Protein AF-A0A0L8FK65-F1 (afdb_monomer)

pLDDT: mean 88.85, std 8.09, range [63.03, 97.56]

Sequence (109 aa):
MCSVFLQIGQGGNQIGQSFFDAVGINAESNKCSCIYQHHDQKLRSINVDSEWKTVTALKKNQLIRANNIIHGLCGRGNNWAMGYYGLNDPQEKDILQKTLQSVRKESER

InterPro domains:
  IPR003008 Tubulin/FtsZ, GTPase domain [PF00091] (4-103)
  IPR036525 Tubulin/FtsZ, GTPase domain superfamily [G3DSA:3.40.50.1440] (3-109)
  IPR036525 Tubulin/FtsZ, GTPase domain superfamily [SSF52490] (4-108)

Secondary structure (DSSP, 8-state):
----EEEEHHHHHHHHHHHHHHTT--TT-----TTTB-TTS-B-EEEEESSHHHHHHHTT-TTS-GGGEEE-SS--TT-HHHHHH--S-TTTTHHHHHHHHHHHHHH--

Nearest PDB structures (foldseek):
  7kzo-assembly1_B3  TM=7.821E-01  e=9.853E-06  Chlamydomonas reinhardtii
  6gwc-assembly1_B  TM=7.672E-01  e=8.633E-06  Ovis aries
  8owx-assembly1_A  TM=3.630E-01  e=5.004E-01  Homo sapiens
  7f1e-assembly1_A  TM=3.592E-01  e=8.490E-01  Homo sapiens
  6aax-assembly1_A  TM=4.269E-01  e=8.026E+00  Homo sapiens

Mean predicted aligned error: 4.49 Å

Organism: Octopus bimaculoides (NCBI:txid37653)

Structure (mmCIF, N/CA/C/O backbone):
data_AF-A0A0L8FK65-F1
#
_entry.id   AF-A0A0L8FK65-F1
#
loop_
_atom_site.group_PDB
_atom_site.id
_atom_site.type_symbol
_atom_site.label_atom_id
_atom_site.label_alt_id
_atom_site.label_comp_id
_atom_site.label_asym_id
_atom_site.label_entity_id
_atom_site.label_seq_id
_atom_site.pdbx_PDB_ins_code
_atom_site.Cartn_x
_atom_site.Cartn_y
_atom_site.Cartn_z
_atom_site.occupancy
_atom_site.B_iso_or_equiv
_atom_site.auth_seq_id
_atom_site.auth_comp_id
_atom_site.auth_asym_id
_atom_site.auth_atom_id
_atom_site.pdbx_PDB_model_num
ATOM 1 N N . MET A 1 1 ? -18.521 -9.722 9.356 1.00 72.81 1 MET A N 1
ATOM 2 C CA . MET A 1 1 ? -17.816 -9.740 8.057 1.00 72.81 1 MET A CA 1
ATOM 3 C C . MET A 1 1 ? -16.874 -8.548 8.045 1.00 72.81 1 MET A C 1
ATOM 5 O O . MET A 1 1 ? -17.319 -7.470 8.415 1.00 72.81 1 MET A O 1
ATOM 9 N N . CYS A 1 2 ? -15.600 -8.748 7.718 1.00 85.31 2 CYS A N 1
ATOM 10 C CA . CYS A 1 2 ? -14.618 -7.669 7.592 1.00 85.31 2 CYS A CA 1
ATOM 11 C C . CYS A 1 2 ? -14.020 -7.681 6.180 1.00 85.31 2 CYS A C 1
ATOM 13 O O . CYS A 1 2 ? -14.099 -8.700 5.488 1.00 85.31 2 CYS A O 1
ATOM 15 N N . SER A 1 3 ? -13.455 -6.557 5.747 1.00 91.88 3 SER A N 1
ATOM 16 C CA . SER A 1 3 ? -12.818 -6.431 4.436 1.00 91.88 3 SER A CA 1
ATOM 17 C C . SER A 1 3 ? -11.406 -5.876 4.592 1.00 91.88 3 SER A C 1
ATOM 19 O O . SER A 1 3 ? -11.170 -4.966 5.385 1.00 91.88 3 SER A O 1
ATOM 21 N N . VAL A 1 4 ? -10.463 -6.440 3.836 1.00 95.12 4 VAL A N 1
ATOM 22 C CA . VAL A 1 4 ? -9.075 -5.968 3.768 1.00 95.12 4 VAL A CA 1
ATOM 23 C C . VAL A 1 4 ? -8.917 -5.119 2.511 1.00 95.12 4 VAL A C 1
ATOM 25 O O . VAL A 1 4 ? -9.213 -5.575 1.408 1.00 95.12 4 VAL A O 1
ATOM 28 N N . PHE A 1 5 ? -8.453 -3.884 2.676 1.00 95.88 5 PHE A N 1
ATOM 29 C CA . PHE A 1 5 ? -8.271 -2.919 1.597 1.00 95.88 5 PHE A CA 1
ATOM 30 C C . PHE 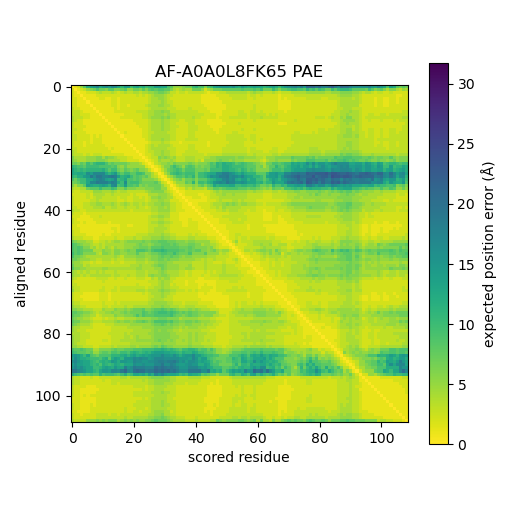A 1 5 ? -6.813 -2.919 1.152 1.00 95.88 5 PHE A C 1
ATOM 32 O O . PHE A 1 5 ? -5.923 -2.604 1.938 1.00 95.88 5 PHE A O 1
ATOM 39 N N . LEU A 1 6 ? -6.564 -3.255 -0.112 1.00 97.44 6 LEU A N 1
ATOM 40 C CA . LEU A 1 6 ? -5.238 -3.188 -0.720 1.00 97.44 6 LEU A CA 1
ATOM 41 C C . LEU A 1 6 ? -5.176 -1.990 -1.671 1.00 97.44 6 LEU A C 1
ATOM 43 O O . LEU A 1 6 ? -5.846 -1.974 -2.699 1.00 97.44 6 LEU A O 1
ATOM 47 N N . GLN A 1 7 ? -4.363 -0.999 -1.319 1.00 97.12 7 GLN A N 1
ATOM 48 C CA . GLN A 1 7 ? -4.146 0.224 -2.086 1.00 97.12 7 GLN A CA 1
ATOM 49 C C . GLN A 1 7 ? -2.775 0.161 -2.760 1.00 97.12 7 GLN A C 1
ATOM 51 O O . GLN A 1 7 ? -1.757 0.003 -2.084 1.00 97.12 7 GLN A O 1
ATOM 56 N N . ILE A 1 8 ? -2.746 0.276 -4.090 1.00 95.69 8 ILE A N 1
ATOM 57 C CA . ILE A 1 8 ? -1.527 0.104 -4.890 1.00 95.69 8 ILE A CA 1
ATOM 58 C C . ILE A 1 8 ? -1.224 1.377 -5.682 1.00 95.69 8 ILE A C 1
ATOM 60 O O . ILE A 1 8 ? -2.071 1.894 -6.412 1.00 95.69 8 ILE A O 1
ATOM 64 N N . GLY A 1 9 ? 0.018 1.842 -5.561 1.00 94.94 9 GLY A N 1
ATOM 65 C CA . GLY A 1 9 ? 0.555 2.999 -6.267 1.00 94.94 9 GLY A CA 1
ATOM 66 C C . GLY A 1 9 ? -0.017 4.330 -5.786 1.00 94.94 9 GLY A C 1
ATOM 67 O O . GLY A 1 9 ? -0.862 4.399 -4.888 1.00 94.94 9 GLY A O 1
ATOM 68 N N . GLN A 1 10 ? 0.445 5.411 -6.410 1.00 93.69 10 GLN A N 1
ATOM 69 C CA . GLN A 1 10 ? 0.078 6.769 -6.021 1.00 93.69 10 GLN A CA 1
ATOM 70 C C . GLN A 1 10 ? -1.436 7.003 -6.068 1.00 93.69 10 GLN A C 1
ATOM 72 O O . GLN A 1 10 ? -2.017 7.459 -5.084 1.00 93.69 10 GLN A O 1
ATOM 77 N N . GLY A 1 11 ? -2.077 6.641 -7.183 1.00 94.12 11 GLY A N 1
ATOM 78 C CA . GLY A 1 11 ? -3.518 6.821 -7.367 1.00 94.12 11 GLY A CA 1
ATOM 79 C C . GLY A 1 11 ? -4.347 6.038 -6.348 1.00 94.12 11 GLY A C 1
ATOM 80 O O . GLY A 1 11 ? -5.226 6.612 -5.710 1.00 94.12 11 GLY A O 1
ATOM 81 N N . GLY A 1 12 ? -4.027 4.757 -6.129 1.00 95.94 12 GLY A N 1
ATOM 82 C CA . GLY A 1 12 ? -4.733 3.928 -5.150 1.00 95.94 12 GLY A CA 1
ATOM 83 C C . GLY A 1 12 ? -4.614 4.484 -3.732 1.00 95.94 12 GLY A C 1
ATOM 84 O O . GLY A 1 12 ? -5.610 4.640 -3.033 1.00 95.94 12 GLY A O 1
ATOM 85 N N . ASN A 1 13 ? -3.408 4.879 -3.318 1.00 95.38 13 ASN A N 1
ATOM 86 C CA . ASN A 1 13 ? -3.195 5.433 -1.981 1.00 95.38 13 ASN A CA 1
ATOM 87 C C . ASN A 1 13 ? -3.940 6.758 -1.750 1.00 95.38 13 ASN A C 1
ATOM 89 O O . ASN A 1 13 ? -4.485 6.956 -0.666 1.00 95.38 13 ASN A O 1
ATOM 93 N N . GLN A 1 14 ? -3.996 7.642 -2.750 1.00 93.88 14 GLN A N 1
ATOM 94 C CA . GLN A 1 14 ? -4.735 8.906 -2.649 1.00 93.88 14 GLN A CA 1
ATOM 95 C C . GLN A 1 14 ? -6.247 8.676 -2.565 1.00 93.88 14 GLN A C 1
ATOM 97 O O . GLN A 1 14 ? -6.896 9.193 -1.658 1.00 93.88 14 GLN A O 1
ATOM 102 N N . ILE A 1 15 ? -6.795 7.839 -3.453 1.00 95.75 15 ILE A N 1
ATOM 103 C CA . ILE A 1 15 ? -8.222 7.487 -3.441 1.00 95.75 15 ILE A CA 1
ATOM 104 C C . ILE A 1 15 ? -8.592 6.804 -2.122 1.00 95.75 15 ILE A C 1
ATOM 106 O O . ILE A 1 15 ? -9.626 7.114 -1.539 1.00 95.75 15 ILE A O 1
ATOM 110 N N . GLY A 1 16 ? -7.737 5.910 -1.621 1.00 94.06 16 GLY A N 1
ATOM 111 C CA . GLY A 1 16 ? -7.944 5.224 -0.351 1.00 94.06 16 GLY A CA 1
ATOM 112 C C . GLY A 1 16 ? -8.054 6.176 0.839 1.00 94.06 16 GLY A C 1
ATOM 113 O O . GLY A 1 16 ? -8.931 5.986 1.677 1.00 94.06 16 GLY A O 1
ATOM 114 N N . GLN A 1 17 ? -7.214 7.215 0.904 1.00 91.06 17 GLN A N 1
ATOM 115 C CA . GLN A 1 17 ? -7.326 8.244 1.945 1.00 91.06 17 GLN A CA 1
ATOM 116 C C . GLN A 1 17 ? -8.669 8.973 1.855 1.00 91.06 17 GLN A C 1
ATOM 118 O O . GLN A 1 17 ? -9.430 8.964 2.819 1.00 91.06 17 GLN A O 1
ATOM 123 N N . SER A 1 18 ? -9.004 9.505 0.674 1.00 92.38 18 SER A N 1
ATOM 124 C CA . SER A 1 18 ? -10.273 10.210 0.464 1.00 92.38 18 SER A CA 1
ATOM 125 C C . SER A 1 18 ? -11.491 9.327 0.745 1.00 92.38 18 SER A C 1
ATOM 127 O O . SER A 1 18 ? -12.502 9.809 1.246 1.00 92.38 18 SER A O 1
ATOM 129 N N . PHE A 1 19 ? -11.400 8.027 0.457 1.00 93.31 19 PHE A N 1
ATOM 130 C CA . PHE A 1 19 ? -12.442 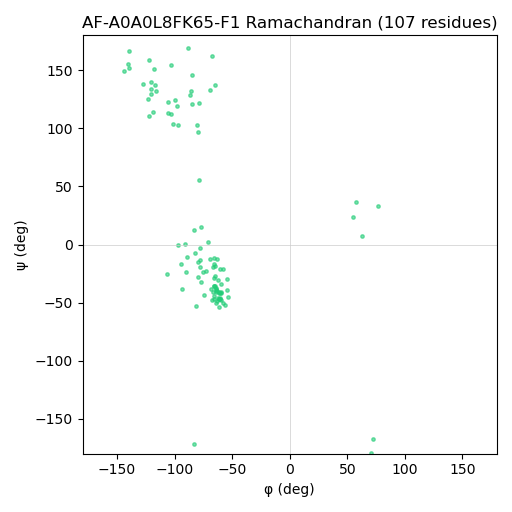7.061 0.780 1.00 93.31 19 PHE A CA 1
ATOM 131 C C . PHE A 1 19 ? -12.648 6.924 2.293 1.00 93.31 19 PHE A C 1
ATOM 133 O O . PHE A 1 19 ? -13.786 7.017 2.752 1.00 93.31 19 PHE A O 1
ATOM 140 N N . PHE A 1 20 ? -11.575 6.722 3.069 1.00 91.12 20 PHE A N 1
ATOM 141 C CA . PHE A 1 20 ? -11.681 6.580 4.526 1.00 91.12 20 PHE A CA 1
ATOM 142 C C . PHE A 1 20 ? -12.201 7.858 5.194 1.00 91.12 20 PHE A C 1
ATOM 144 O O . PHE A 1 20 ? -13.050 7.772 6.087 1.00 91.12 20 PHE A O 1
ATOM 151 N N . ASP A 1 21 ? -11.797 9.024 4.688 1.00 89.25 21 ASP A N 1
ATOM 152 C CA . ASP A 1 21 ? -12.342 10.313 5.115 1.00 89.25 21 ASP A CA 1
ATOM 153 C C . ASP A 1 21 ? -13.849 10.408 4.814 1.00 89.25 21 ASP A C 1
ATOM 155 O O . ASP A 1 21 ? -14.638 10.765 5.690 1.00 89.25 21 ASP A O 1
ATOM 159 N N . ALA A 1 22 ? -14.279 10.015 3.608 1.00 90.88 22 ALA A N 1
ATOM 160 C CA . ALA A 1 22 ? -15.679 10.079 3.184 1.00 90.88 22 ALA A CA 1
ATOM 161 C C . ALA A 1 22 ? -16.607 9.145 3.979 1.00 90.88 22 ALA A C 1
ATOM 163 O O . ALA A 1 22 ? -17.750 9.503 4.267 1.00 90.88 22 ALA A O 1
ATOM 164 N N . VAL A 1 23 ? -16.136 7.957 4.378 1.00 89.69 23 VAL A N 1
ATOM 165 C CA . VAL A 1 23 ? -16.915 7.061 5.257 1.00 89.69 23 VAL A CA 1
ATOM 166 C C . VAL A 1 23 ? -16.882 7.494 6.731 1.00 89.69 23 VAL A C 1
ATOM 168 O O . VAL A 1 23 ? -17.586 6.916 7.572 1.00 89.69 23 VAL A O 1
ATOM 171 N N . GLY A 1 24 ? -16.124 8.548 7.041 1.00 86.62 24 GLY A N 1
ATOM 172 C CA . GLY A 1 24 ? -16.021 9.157 8.361 1.00 86.62 24 GLY A CA 1
ATOM 173 C C . GLY A 1 24 ? -15.149 8.362 9.324 1.00 86.62 24 GLY A C 1
ATOM 1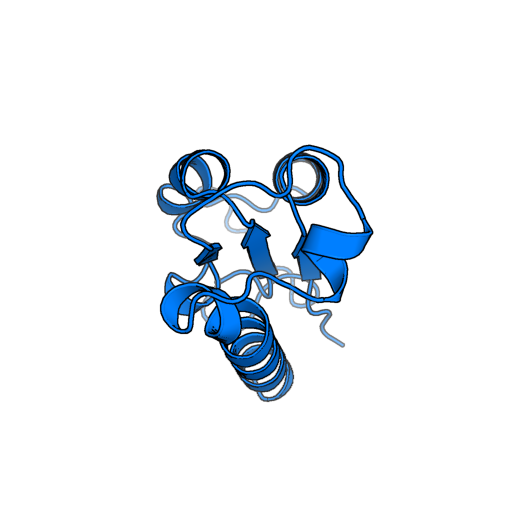74 O O . GLY A 1 24 ? -15.469 8.323 10.509 1.00 86.62 24 GLY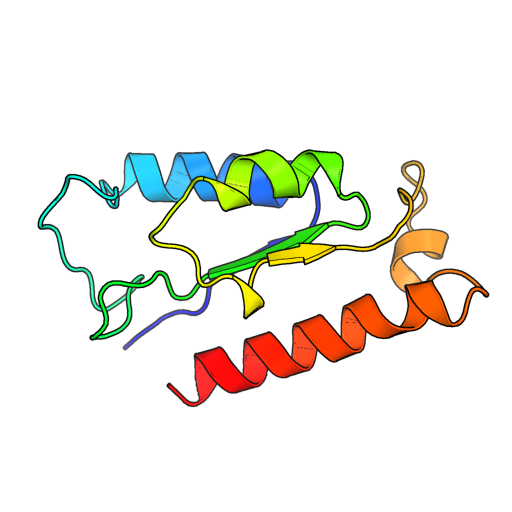 A O 1
ATOM 175 N N . ILE A 1 25 ? -14.108 7.688 8.823 1.00 86.38 25 ILE A N 1
ATOM 176 C CA . ILE A 1 25 ? -13.102 7.019 9.652 1.00 86.38 25 ILE A CA 1
ATOM 177 C C . ILE A 1 25 ? -11.865 7.902 9.701 1.00 86.38 25 ILE A C 1
ATOM 179 O O . ILE A 1 25 ? -11.074 7.949 8.763 1.00 86.38 25 ILE A O 1
ATOM 183 N N . ASN A 1 26 ? -11.683 8.576 10.828 1.00 79.75 26 ASN A N 1
ATOM 184 C CA . ASN A 1 26 ? -10.500 9.377 11.102 1.00 79.75 26 ASN A CA 1
ATOM 185 C C . ASN A 1 26 ? -10.060 9.197 12.563 1.00 79.75 26 ASN A C 1
ATOM 187 O O . ASN A 1 26 ? -10.783 8.620 13.377 1.00 79.75 26 ASN A O 1
ATOM 191 N N . ALA A 1 27 ? -8.846 9.651 12.882 1.00 71.81 27 ALA A N 1
ATOM 192 C CA . ALA A 1 27 ? -8.244 9.454 14.203 1.00 71.81 27 ALA A CA 1
ATOM 193 C C . ALA A 1 27 ? -8.992 10.177 15.339 1.00 71.81 27 ALA A C 1
ATOM 195 O O . ALA A 1 27 ? -8.817 9.825 16.501 1.00 71.81 27 ALA A O 1
ATOM 196 N N . GLU A 1 28 ? -9.817 11.167 15.005 1.00 72.00 28 GLU A N 1
ATOM 197 C CA . GLU A 1 28 ? -10.589 11.978 15.952 1.00 72.00 28 GLU A CA 1
ATOM 198 C C . GLU A 1 28 ? -12.009 11.422 16.162 1.00 72.00 28 GLU A C 1
ATOM 200 O O . GLU A 1 28 ? -12.686 11.752 17.134 1.00 72.00 28 GLU A O 1
ATOM 205 N N . SER A 1 29 ? -12.471 10.555 15.259 1.00 69.12 29 SER A N 1
ATOM 206 C CA . SER A 1 29 ? -13.802 9.966 15.291 1.00 69.12 29 SER A CA 1
ATOM 207 C C . SER A 1 29 ? -13.826 8.710 16.162 1.00 69.12 29 SER A C 1
ATOM 209 O O . SER A 1 29 ? -13.089 7.757 15.927 1.00 69.12 29 SER A O 1
ATOM 211 N N . ASN A 1 30 ? -14.773 8.639 17.100 1.00 63.03 30 ASN A N 1
ATOM 212 C CA . ASN A 1 30 ? -15.099 7.404 17.832 1.00 63.03 30 ASN A CA 1
ATOM 213 C C . ASN A 1 30 ? -15.937 6.415 16.994 1.00 63.03 30 ASN A C 1
ATOM 215 O O . ASN A 1 30 ? -16.563 5.496 17.529 1.00 63.03 30 ASN A O 1
ATOM 219 N N . LYS A 1 31 ? -16.006 6.612 15.672 1.00 69.25 31 LYS A N 1
ATOM 220 C CA . LYS A 1 31 ? -16.799 5.780 14.771 1.00 69.25 31 LYS A CA 1
ATOM 221 C C . LYS A 1 31 ? -16.026 4.496 14.478 1.00 69.25 31 LYS A C 1
ATOM 223 O O . LYS A 1 31 ? -15.181 4.459 13.595 1.00 69.25 31 LYS A O 1
ATOM 228 N N . CYS A 1 32 ? -16.343 3.441 15.221 1.00 68.31 32 CYS A N 1
ATOM 229 C CA . CYS A 1 32 ? -15.800 2.109 14.983 1.00 68.31 32 CYS A CA 1
ATOM 230 C C . CYS A 1 32 ? -16.639 1.390 13.918 1.00 68.31 32 CYS A C 1
ATOM 232 O O . CYS A 1 32 ? -17.842 1.193 14.102 1.00 68.31 32 CYS A O 1
ATOM 234 N N . SER A 1 33 ? -16.019 0.979 12.810 1.00 80.44 33 SER A N 1
ATOM 235 C CA . SER A 1 33 ? -16.669 0.123 11.812 1.00 80.44 33 SER A CA 1
ATOM 236 C C . SER A 1 33 ? -15.927 -1.196 11.663 1.00 80.44 33 SER A C 1
ATOM 238 O O . SER A 1 33 ? -14.822 -1.235 11.130 1.00 80.44 33 SER A O 1
ATOM 240 N N . CYS A 1 34 ? -16.570 -2.297 12.055 1.00 81.56 34 CYS A N 1
ATOM 241 C CA . CYS A 1 34 ? -16.009 -3.649 11.956 1.00 81.56 34 CYS A CA 1
ATOM 242 C C . CYS A 1 34 ? -15.730 -4.110 10.511 1.00 81.56 34 CYS A C 1
ATOM 244 O O . CYS A 1 34 ? -15.041 -5.110 10.306 1.00 81.56 34 CYS A O 1
ATOM 246 N N . ILE A 1 35 ? -16.249 -3.386 9.511 1.00 89.56 35 ILE A N 1
ATOM 247 C CA . ILE A 1 35 ? -15.970 -3.629 8.091 1.00 89.56 35 ILE A CA 1
ATOM 248 C C . ILE A 1 35 ? -14.556 -3.154 7.737 1.00 89.56 35 ILE A C 1
ATOM 250 O O . ILE A 1 35 ? -13.832 -3.860 7.037 1.00 89.56 35 ILE A O 1
ATOM 254 N N . TYR A 1 36 ? -14.171 -1.975 8.232 1.00 90.62 36 TYR A N 1
ATOM 255 C CA . TYR A 1 36 ? -12.961 -1.254 7.825 1.00 90.62 36 TYR A CA 1
ATOM 256 C C . TYR A 1 36 ? -11.845 -1.300 8.878 1.00 90.62 36 TYR A C 1
ATOM 258 O O . TYR A 1 36 ? -10.669 -1.157 8.546 1.00 90.62 36 TYR A O 1
ATOM 266 N N . GLN A 1 37 ? -12.204 -1.487 10.149 1.00 91.50 37 GLN A N 1
ATOM 267 C CA . GLN A 1 37 ? -11.296 -1.503 11.290 1.00 91.50 37 GLN A CA 1
ATOM 268 C C . GLN A 1 37 ? -11.316 -2.859 11.992 1.00 91.50 37 GLN A C 1
ATOM 270 O O . GLN A 1 37 ? -12.312 -3.586 12.007 1.00 91.50 37 GLN A O 1
ATOM 275 N N . HIS A 1 38 ? -10.184 -3.193 12.594 1.00 91.94 38 HIS A N 1
ATOM 276 C CA . HIS A 1 38 ? -10.061 -4.291 13.544 1.00 91.94 38 HIS A CA 1
ATOM 277 C C . HIS A 1 38 ? -10.370 -3.790 14.973 1.00 91.94 38 HIS A C 1
ATOM 279 O O . HIS A 1 38 ? -10.461 -2.587 15.216 1.00 91.94 38 HIS A O 1
ATOM 285 N N . HIS A 1 39 ? -10.523 -4.702 15.937 1.00 88.12 39 HIS A N 1
ATOM 286 C CA . HIS A 1 39 ? -10.863 -4.384 17.334 1.00 88.12 39 HIS A CA 1
ATOM 287 C C . HIS A 1 39 ? -9.872 -3.438 18.040 1.00 88.12 39 HIS A C 1
ATOM 289 O O . HIS A 1 39 ? -10.242 -2.761 18.993 1.00 88.12 39 HIS A O 1
ATOM 295 N N . ASP A 1 40 ? -8.637 -3.342 17.544 1.00 90.00 40 ASP A N 1
ATOM 296 C CA . ASP A 1 40 ? -7.590 -2.417 18.007 1.00 90.00 40 ASP A CA 1
ATOM 297 C C . ASP A 1 40 ? -7.711 -1.004 17.396 1.00 90.00 40 ASP A C 1
ATOM 299 O O . ASP A 1 40 ? -6.768 -0.216 17.477 1.00 90.00 40 ASP A O 1
ATOM 303 N N . GLN A 1 41 ? -8.844 -0.691 16.754 1.00 88.69 41 GLN A N 1
ATOM 304 C CA . GLN A 1 41 ? -9.150 0.579 16.077 1.00 88.69 41 GLN A CA 1
ATOM 305 C C . GLN A 1 41 ? -8.245 0.913 14.882 1.00 88.69 41 GLN A C 1
ATOM 307 O O . GLN A 1 41 ? -8.354 1.993 14.294 1.00 88.69 41 GLN A O 1
ATOM 312 N N . LYS A 1 42 ? -7.372 -0.011 14.467 1.00 92.69 42 LYS A N 1
ATOM 313 C CA . LYS A 1 42 ? -6.546 0.165 13.273 1.00 92.69 42 LYS A CA 1
ATOM 314 C C . LYS A 1 42 ? -7.309 -0.251 12.022 1.00 92.69 42 LYS A C 1
ATOM 316 O O . LYS A 1 42 ? -8.084 -1.211 12.031 1.00 92.69 42 LYS A O 1
ATOM 321 N N . LEU A 1 43 ? -7.039 0.453 10.928 1.00 93.69 43 LEU A N 1
ATOM 322 C CA . LEU A 1 43 ? -7.577 0.141 9.610 1.00 93.69 43 LEU A CA 1
ATOM 323 C C . LEU A 1 43 ? -7.045 -1.204 9.112 1.00 93.69 43 LEU A C 1
ATOM 325 O O . LEU A 1 43 ? -5.844 -1.478 9.171 1.00 93.69 43 LEU A O 1
ATOM 329 N N . ARG A 1 44 ? -7.933 -2.005 8.521 1.00 94.44 44 ARG A N 1
ATOM 330 C CA . ARG A 1 44 ? -7.591 -3.189 7.721 1.00 94.44 44 ARG A CA 1
ATOM 331 C C . ARG A 1 44 ? -7.156 -2.759 6.317 1.00 94.44 44 ARG A C 1
ATOM 333 O O . ARG A 1 44 ? -7.753 -3.151 5.320 1.00 94.44 44 ARG A O 1
ATOM 340 N N . SER A 1 45 ? -6.152 -1.887 6.249 1.00 95.62 45 SER A N 1
ATOM 341 C CA . SER A 1 45 ? -5.622 -1.310 5.009 1.00 95.62 45 SER A CA 1
ATOM 342 C C . SER A 1 45 ? -4.148 -1.653 4.845 1.00 95.62 45 SER A C 1
ATOM 344 O O . SER A 1 45 ? -3.388 -1.619 5.818 1.00 95.62 45 SER A O 1
ATOM 346 N N . ILE A 1 46 ? -3.763 -1.965 3.610 1.00 97.56 46 ILE A N 1
ATOM 347 C CA . ILE A 1 46 ? -2.394 -2.208 3.163 1.00 97.56 46 ILE A CA 1
ATOM 348 C C . ILE A 1 46 ? -2.110 -1.241 2.026 1.00 97.56 46 ILE A C 1
ATOM 350 O O . ILE A 1 46 ? -2.850 -1.181 1.047 1.00 97.56 46 ILE A O 1
ATOM 354 N N . ASN A 1 47 ? -1.045 -0.470 2.179 1.00 97.31 47 ASN A N 1
ATOM 355 C CA . ASN A 1 47 ? -0.725 0.669 1.342 1.00 97.31 47 ASN A CA 1
ATOM 356 C C . ASN A 1 47 ? 0.652 0.459 0.730 1.00 97.31 47 ASN A C 1
ATOM 358 O O . ASN A 1 47 ? 1.663 0.478 1.435 1.00 97.31 47 ASN A O 1
ATOM 362 N N . VAL A 1 48 ? 0.673 0.231 -0.579 1.00 95.94 48 VAL A N 1
ATOM 363 C CA . VAL A 1 48 ? 1.864 -0.186 -1.315 1.00 95.94 48 VAL A CA 1
ATOM 364 C C . VAL A 1 48 ? 2.187 0.842 -2.384 1.00 95.94 48 VAL A C 1
ATOM 366 O O . VAL A 1 48 ? 1.305 1.252 -3.137 1.00 95.94 48 VAL A O 1
ATOM 369 N N . ASP A 1 49 ? 3.448 1.241 -2.490 1.00 94.88 49 ASP A N 1
ATOM 370 C CA . ASP A 1 49 ? 3.944 2.029 -3.619 1.00 94.88 49 ASP A CA 1
ATOM 371 C C . ASP A 1 49 ? 5.377 1.613 -3.970 1.00 94.88 49 ASP A C 1
ATOM 373 O O . ASP A 1 49 ? 6.156 1.225 -3.113 1.00 94.88 49 ASP A O 1
ATOM 377 N N . SER A 1 50 ? 5.775 1.699 -5.229 1.00 92.56 50 SER A N 1
ATOM 378 C CA . SER A 1 50 ? 7.186 1.576 -5.595 1.00 92.56 50 SER A CA 1
ATOM 379 C C . SER A 1 50 ? 8.052 2.733 -5.068 1.00 92.56 50 SER A C 1
ATOM 381 O O . SER A 1 50 ? 9.261 2.573 -4.950 1.00 92.56 50 SER A O 1
ATOM 383 N N . GLU A 1 51 ? 7.454 3.877 -4.711 1.00 89.06 51 GLU A N 1
ATOM 384 C CA . GLU A 1 51 ? 8.164 5.077 -4.258 1.00 89.06 51 GLU A CA 1
ATOM 385 C C . GLU A 1 51 ? 7.832 5.477 -2.818 1.00 89.06 51 GLU A C 1
ATOM 387 O O . GLU A 1 51 ? 6.677 5.555 -2.396 1.00 89.06 51 GLU A O 1
ATOM 392 N N . TRP A 1 52 ? 8.867 5.851 -2.063 1.00 87.31 52 TRP A N 1
ATOM 393 C CA . TRP A 1 52 ? 8.724 6.293 -0.673 1.00 87.31 52 TRP A CA 1
ATOM 394 C C . TRP A 1 52 ? 7.929 7.605 -0.522 1.00 87.31 52 TRP A C 1
ATOM 396 O O . TRP A 1 52 ? 7.317 7.851 0.522 1.00 87.31 52 TRP A O 1
ATOM 406 N N . LYS A 1 53 ? 7.933 8.470 -1.547 1.00 85.31 53 LYS A N 1
ATOM 407 C CA . LYS A 1 53 ? 7.326 9.811 -1.481 1.00 85.31 53 LYS A CA 1
ATOM 408 C C . LYS A 1 53 ? 5.824 9.734 -1.219 1.00 85.31 53 LYS A C 1
ATOM 410 O O . LYS A 1 53 ? 5.336 10.399 -0.307 1.00 85.31 53 LYS A O 1
ATOM 415 N N . THR A 1 54 ? 5.117 8.867 -1.942 1.00 76.94 54 THR A N 1
ATOM 416 C CA . THR A 1 54 ? 3.672 8.660 -1.779 1.00 76.94 54 THR A CA 1
ATOM 417 C C . THR A 1 54 ? 3.328 8.190 -0.368 1.00 76.94 54 THR A C 1
ATOM 419 O O . THR A 1 54 ? 2.425 8.719 0.279 1.00 76.94 54 THR A O 1
ATOM 422 N N . VAL A 1 55 ? 4.072 7.208 0.145 1.00 83.88 55 VAL A N 1
ATOM 423 C CA . VAL A 1 55 ? 3.759 6.584 1.435 1.00 83.88 55 VAL A CA 1
ATOM 424 C C . VAL A 1 55 ? 4.175 7.419 2.645 1.00 83.88 55 VAL A C 1
ATOM 426 O O . VAL A 1 55 ? 3.731 7.161 3.762 1.00 83.88 55 VAL A O 1
ATOM 429 N N . THR A 1 56 ? 4.996 8.453 2.459 1.00 86.38 56 THR A N 1
ATOM 430 C CA . THR A 1 56 ? 5.453 9.303 3.570 1.00 86.38 56 THR A CA 1
ATOM 431 C C . THR A 1 56 ? 4.308 10.086 4.202 1.00 86.38 56 THR A C 1
ATOM 433 O O . THR A 1 56 ? 4.270 10.233 5.423 1.00 86.38 56 THR A O 1
ATOM 436 N N . ALA A 1 57 ? 3.332 10.525 3.404 1.00 85.62 57 ALA A N 1
ATOM 437 C CA . ALA A 1 57 ? 2.127 11.165 3.926 1.00 85.62 57 ALA A CA 1
ATOM 438 C C . ALA A 1 57 ? 1.297 10.197 4.790 1.00 85.62 57 ALA A C 1
ATOM 440 O O . ALA A 1 57 ? 0.809 10.580 5.853 1.00 85.62 57 ALA A O 1
ATOM 441 N N . LEU A 1 58 ? 1.214 8.924 4.384 1.00 88.44 58 LEU A N 1
ATOM 442 C CA . LEU A 1 58 ? 0.471 7.880 5.098 1.00 88.44 58 LEU A CA 1
ATOM 443 C C . LEU A 1 58 ? 1.061 7.561 6.474 1.00 88.44 58 LEU A C 1
ATOM 445 O O . LEU A 1 58 ? 0.313 7.210 7.380 1.00 88.44 58 LEU A O 1
ATOM 449 N N . LYS A 1 59 ? 2.376 7.735 6.670 1.00 87.56 59 LYS A N 1
ATOM 450 C CA . LYS A 1 59 ? 3.032 7.499 7.971 1.00 87.56 59 LYS A CA 1
ATOM 451 C C . LYS A 1 59 ? 2.500 8.396 9.093 1.00 87.56 59 LYS A C 1
ATOM 453 O O . LYS A 1 59 ? 2.658 8.053 10.259 1.00 87.56 59 LYS A O 1
ATOM 458 N N . LYS A 1 60 ? 1.872 9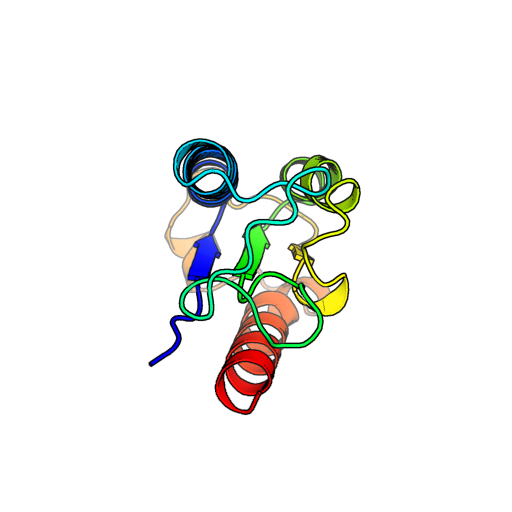.530 8.761 1.00 86.81 60 LYS A N 1
ATOM 459 C CA . LYS A 1 60 ? 1.226 10.417 9.742 1.00 86.81 60 LYS A CA 1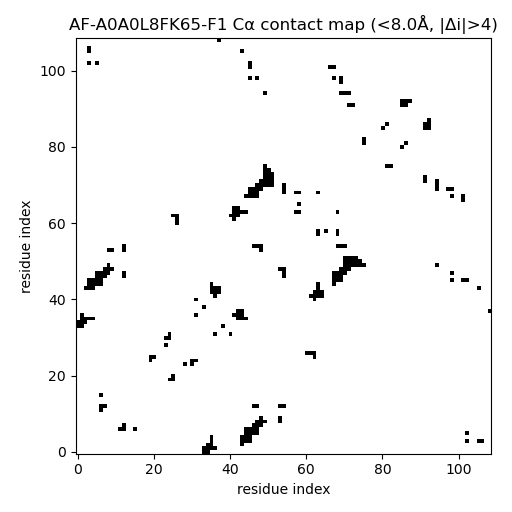
ATOM 460 C C . LYS A 1 60 ? -0.136 9.892 10.206 1.00 86.81 60 LYS A C 1
ATOM 462 O O . LYS A 1 60 ? -0.618 10.312 11.253 1.00 86.81 60 LYS A O 1
ATOM 467 N N . ASN A 1 61 ? -0.754 8.981 9.452 1.00 88.38 61 ASN A N 1
ATOM 468 C CA . ASN A 1 61 ? -2.046 8.411 9.803 1.00 88.38 61 ASN A CA 1
ATOM 469 C C . ASN A 1 61 ? -1.865 7.294 10.840 1.00 88.38 61 ASN A C 1
ATOM 471 O O . ASN A 1 61 ? -1.495 6.166 10.515 1.00 88.38 61 ASN A O 1
ATOM 475 N N . GLN A 1 62 ? -2.176 7.609 12.097 1.00 90.06 62 GLN A N 1
ATOM 476 C CA . GLN A 1 62 ? -2.036 6.679 13.216 1.00 90.06 62 GLN A CA 1
ATOM 477 C C . GLN A 1 62 ? -2.978 5.470 13.132 1.00 90.06 62 GLN A C 1
ATOM 479 O O . GLN A 1 62 ? -2.746 4.479 13.828 1.00 90.06 62 GLN A O 1
ATOM 484 N N . LEU A 1 63 ? -4.029 5.518 12.308 1.00 92.12 63 LEU A N 1
ATOM 485 C CA . LEU A 1 63 ? -4.947 4.394 12.124 1.00 92.12 63 LEU A CA 1
ATOM 486 C C . LEU A 1 63 ? -4.343 3.286 11.258 1.00 92.12 63 LEU A C 1
ATOM 488 O O . LEU A 1 63 ? -4.759 2.133 11.370 1.00 92.12 63 LEU A O 1
ATOM 492 N N . ILE A 1 64 ? -3.361 3.605 10.412 1.00 94.06 64 ILE A N 1
ATOM 493 C CA . ILE A 1 64 ? -2.695 2.627 9.551 1.00 94.06 64 ILE A CA 1
ATOM 494 C C . ILE A 1 64 ? -1.561 1.974 10.340 1.00 94.06 64 ILE A C 1
ATOM 496 O O . ILE A 1 64 ? -0.750 2.639 10.985 1.00 94.06 64 ILE A O 1
ATOM 500 N N . ARG A 1 65 ? -1.481 0.642 10.298 1.00 95.12 65 ARG A N 1
ATOM 501 C CA . ARG A 1 65 ? -0.366 -0.076 10.926 1.00 95.12 65 ARG A CA 1
ATOM 502 C C . ARG A 1 65 ? 0.920 0.201 10.154 1.00 95.12 65 ARG A C 1
ATOM 504 O O . ARG A 1 65 ? 0.950 0.041 8.940 1.00 95.12 65 ARG A O 1
ATOM 511 N N . ALA A 1 66 ? 2.005 0.523 10.859 1.00 94.19 66 ALA A N 1
ATOM 512 C CA . ALA A 1 66 ? 3.298 0.818 10.233 1.00 94.19 66 ALA A CA 1
ATOM 513 C C . ALA A 1 66 ? 3.783 -0.310 9.300 1.00 94.19 66 ALA A C 1
ATOM 515 O O . ALA A 1 66 ? 4.261 -0.040 8.204 1.00 94.19 66 ALA A O 1
ATOM 516 N N . ASN A 1 67 ? 3.566 -1.572 9.689 1.00 94.38 67 ASN A N 1
ATOM 517 C CA . ASN A 1 67 ? 3.934 -2.751 8.891 1.00 94.38 67 ASN A CA 1
ATOM 518 C C . ASN A 1 67 ? 3.094 -2.931 7.610 1.00 94.38 67 ASN A C 1
ATOM 520 O O . ASN A 1 67 ? 3.442 -3.746 6.757 1.00 94.38 67 ASN A O 1
ATOM 524 N N . ASN A 1 68 ? 1.993 -2.192 7.475 1.00 96.56 68 ASN A N 1
ATOM 525 C CA . ASN A 1 68 ? 1.134 -2.212 6.295 1.00 96.56 68 ASN A CA 1
ATOM 526 C C . ASN A 1 68 ? 1.450 -1.067 5.324 1.00 96.56 68 ASN A C 1
ATOM 528 O O . ASN A 1 68 ? 0.809 -0.971 4.281 1.00 96.56 68 ASN A O 1
ATOM 532 N N . ILE A 1 69 ? 2.426 -0.214 5.647 1.00 96.19 69 ILE A N 1
ATOM 533 C CA . ILE A 1 69 ? 2.944 0.817 4.750 1.00 96.19 69 ILE A CA 1
ATOM 534 C C . ILE A 1 69 ? 4.209 0.260 4.101 1.00 96.19 69 ILE A C 1
ATOM 536 O O . ILE A 1 69 ? 5.267 0.194 4.725 1.00 96.19 69 ILE A O 1
ATOM 540 N N . ILE A 1 70 ? 4.090 -0.165 2.849 1.00 95.12 70 ILE A N 1
ATOM 541 C CA . ILE A 1 70 ? 5.135 -0.892 2.132 1.00 95.12 70 ILE A CA 1
ATOM 542 C C . ILE A 1 70 ? 5.589 -0.041 0.960 1.00 95.12 70 ILE A C 1
ATOM 544 O O . ILE A 1 70 ? 4.764 0.465 0.199 1.00 95.12 70 ILE A O 1
ATOM 548 N N . HIS A 1 71 ? 6.903 0.104 0.796 1.00 93.31 71 HIS A N 1
ATOM 549 C CA . HIS A 1 71 ? 7.431 0.780 -0.374 1.00 93.31 71 HIS A CA 1
ATOM 550 C C . HIS A 1 71 ? 8.690 0.158 -0.963 1.00 93.31 71 HIS A C 1
ATOM 552 O O . HIS A 1 71 ? 9.450 -0.514 -0.263 1.00 93.31 71 HIS A O 1
ATOM 558 N N . GLY A 1 72 ? 8.888 0.406 -2.257 1.00 90.38 72 GLY A N 1
ATOM 559 C CA . GLY A 1 72 ? 10.156 0.199 -2.953 1.00 90.38 72 GLY A CA 1
ATOM 560 C C . GLY A 1 72 ? 11.121 1.376 -2.767 1.00 90.38 72 GLY A C 1
ATOM 561 O O . GLY A 1 72 ? 10.891 2.290 -1.964 1.00 90.38 72 GLY A O 1
ATOM 562 N N . LEU A 1 73 ? 12.219 1.337 -3.510 1.00 86.94 73 LEU A N 1
ATOM 563 C CA . LEU A 1 73 ? 13.250 2.369 -3.581 1.00 86.94 73 LEU A CA 1
ATOM 564 C C . LEU A 1 73 ? 12.978 3.334 -4.739 1.00 86.94 73 LEU A C 1
ATOM 566 O O . LEU A 1 73 ? 13.195 4.537 -4.578 1.00 86.94 73 LEU A O 1
ATOM 570 N N . CYS A 1 74 ? 12.497 2.836 -5.886 1.00 86.94 74 CYS A N 1
ATOM 571 C CA . CYS A 1 74 ? 12.283 3.657 -7.078 1.00 86.94 74 CYS A CA 1
ATOM 572 C C . CYS A 1 74 ? 11.001 3.349 -7.867 1.00 86.94 74 CYS A C 1
ATOM 574 O O . CYS A 1 74 ? 10.495 2.225 -7.914 1.00 86.94 74 CYS A O 1
ATOM 576 N N . GLY A 1 75 ? 10.495 4.388 -8.537 1.00 87.56 75 GLY A N 1
ATOM 577 C CA . GLY A 1 75 ? 9.269 4.335 -9.323 1.00 87.56 75 GLY A CA 1
ATOM 578 C C . GLY A 1 75 ? 9.363 3.455 -10.562 1.00 87.56 75 GLY A C 1
ATOM 579 O O . GLY A 1 75 ? 10.438 3.132 -11.064 1.00 87.56 75 GLY A O 1
ATOM 580 N N . ARG A 1 76 ? 8.194 3.078 -11.087 1.00 89.94 76 ARG A N 1
ATOM 581 C CA . ARG A 1 76 ? 8.088 2.226 -12.284 1.00 89.94 76 ARG A CA 1
ATOM 582 C C . ARG A 1 76 ? 8.015 3.007 -13.599 1.00 89.94 76 ARG A C 1
ATOM 584 O O . ARG A 1 76 ? 7.903 2.393 -14.650 1.00 89.94 76 ARG A O 1
ATOM 591 N N . GLY A 1 77 ? 8.059 4.342 -13.555 1.00 90.38 77 GLY A N 1
ATOM 592 C CA . GLY A 1 77 ? 8.145 5.196 -14.748 1.00 90.38 77 GLY A CA 1
ATOM 593 C C . GLY A 1 77 ? 7.004 5.001 -15.752 1.00 90.38 77 GLY A C 1
ATOM 594 O O . GLY A 1 77 ? 7.248 5.008 -16.952 1.00 90.38 77 GLY A O 1
ATOM 595 N N . ASN A 1 78 ? 5.777 4.765 -15.271 1.00 91.94 78 ASN A N 1
ATOM 596 C CA . ASN A 1 78 ? 4.608 4.419 -16.095 1.00 91.94 78 ASN A CA 1
ATOM 597 C C . ASN A 1 78 ? 4.815 3.193 -17.008 1.00 91.94 78 ASN A C 1
ATOM 599 O O . ASN A 1 78 ? 4.124 3.033 -18.011 1.00 91.94 78 ASN A O 1
ATOM 603 N N . ASN A 1 79 ? 5.747 2.305 -16.656 1.00 94.44 79 ASN A N 1
ATOM 604 C CA . ASN A 1 79 ? 6.029 1.086 -17.394 1.00 94.44 79 ASN A CA 1
ATOM 605 C C . ASN A 1 79 ? 5.423 -0.126 -16.674 1.00 94.44 79 ASN A C 1
ATOM 607 O O . ASN A 1 79 ? 5.868 -0.530 -15.596 1.00 94.44 79 ASN A O 1
ATOM 611 N N . TRP A 1 80 ? 4.419 -0.736 -17.304 1.00 93.50 80 TRP A N 1
ATOM 612 C CA . TRP A 1 80 ? 3.746 -1.917 -16.768 1.00 93.50 80 TRP A CA 1
ATOM 613 C C . TRP A 1 80 ? 4.693 -3.111 -16.598 1.00 93.50 80 TRP A C 1
ATOM 615 O O . TRP A 1 80 ? 4.647 -3.781 -15.568 1.00 93.50 80 TRP A O 1
ATOM 625 N N . ALA A 1 81 ? 5.597 -3.347 -17.555 1.00 92.38 81 ALA A N 1
ATOM 626 C CA . ALA A 1 81 ? 6.526 -4.472 -17.498 1.00 92.38 81 ALA A CA 1
ATOM 627 C C . ALA A 1 81 ? 7.479 -4.353 -16.301 1.00 92.38 81 ALA A C 1
ATOM 629 O O . ALA A 1 81 ? 7.702 -5.338 -15.605 1.00 92.38 81 ALA A O 1
ATOM 630 N N . MET A 1 82 ? 7.973 -3.147 -16.002 1.00 89.56 82 MET A N 1
ATOM 631 C CA . MET A 1 82 ? 8.774 -2.903 -14.793 1.00 89.56 82 MET A CA 1
ATOM 632 C C . MET A 1 82 ? 7.970 -3.108 -13.506 1.00 89.56 82 MET A C 1
ATOM 634 O O . MET A 1 82 ? 8.513 -3.571 -12.507 1.00 89.56 82 MET A O 1
ATOM 638 N N . GLY A 1 83 ? 6.682 -2.756 -13.504 1.00 89.56 83 GLY A N 1
ATOM 639 C CA . GLY A 1 83 ? 5.800 -3.017 -12.367 1.00 89.56 83 GLY A CA 1
ATOM 640 C C . GLY A 1 83 ? 5.552 -4.510 -12.140 1.00 89.56 83 GLY A C 1
ATOM 641 O O . GLY A 1 83 ? 5.557 -4.958 -10.998 1.00 89.56 83 GLY A O 1
ATOM 642 N N . TYR A 1 84 ? 5.367 -5.270 -13.221 1.00 90.25 84 TYR A N 1
ATOM 643 C CA . TYR A 1 84 ? 5.019 -6.690 -13.175 1.00 90.25 84 TYR A CA 1
ATOM 644 C C . TYR A 1 84 ? 6.229 -7.602 -12.942 1.00 90.25 84 TYR A C 1
ATOM 646 O O . TYR A 1 84 ? 6.225 -8.416 -12.023 1.00 90.25 84 TYR A O 1
ATOM 654 N N . TYR A 1 85 ? 7.280 -7.456 -13.752 1.00 87.81 85 TYR A N 1
AT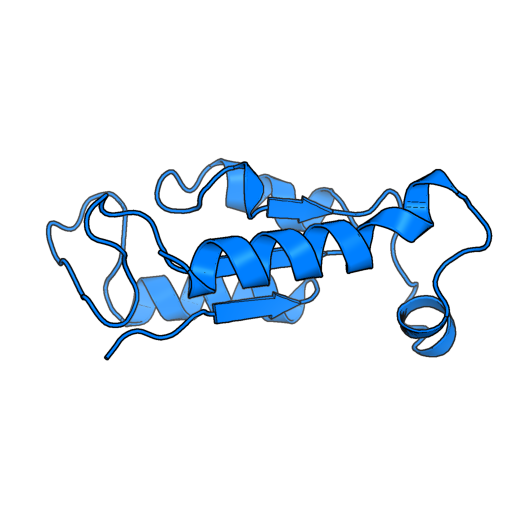OM 655 C CA . TYR A 1 85 ? 8.499 -8.264 -13.637 1.00 87.81 85 TYR A CA 1
ATOM 656 C C . TYR A 1 85 ? 9.429 -7.777 -12.521 1.00 87.81 85 TYR A C 1
ATOM 658 O O . TYR A 1 85 ? 10.330 -8.504 -12.102 1.00 87.81 85 TYR A O 1
ATOM 666 N N . GLY A 1 86 ? 9.201 -6.562 -12.022 1.00 83.06 86 GLY A N 1
ATOM 667 C CA . GLY A 1 86 ? 10.069 -5.922 -11.050 1.00 83.06 86 GLY A CA 1
ATOM 668 C C . GLY A 1 86 ? 11.387 -5.461 -11.667 1.00 83.06 86 GLY A C 1
ATOM 669 O O . GLY A 1 86 ? 11.569 -5.406 -12.885 1.00 83.06 86 GLY A O 1
ATOM 670 N N . LEU A 1 87 ? 12.319 -5.104 -10.789 1.00 81.62 87 LEU A N 1
ATOM 671 C CA . LEU A 1 87 ? 13.675 -4.726 -11.160 1.00 81.62 87 LEU A CA 1
ATOM 672 C C . LEU A 1 87 ? 14.631 -5.881 -10.867 1.00 81.62 87 LEU A C 1
ATOM 674 O O . LEU A 1 87 ? 14.401 -6.699 -9.975 1.00 81.62 87 LEU A O 1
ATOM 678 N N . ASN A 1 88 ? 15.750 -5.925 -11.588 1.00 78.44 88 ASN A N 1
ATOM 679 C CA . ASN A 1 88 ? 16.801 -6.917 -11.343 1.00 78.44 88 ASN A CA 1
ATOM 680 C C . ASN A 1 88 ? 17.573 -6.680 -10.030 1.00 78.44 88 ASN A C 1
ATOM 682 O O . ASN A 1 88 ? 18.467 -7.460 -9.710 1.00 78.44 88 ASN A O 1
ATOM 686 N N . ASP A 1 89 ? 17.204 -5.660 -9.254 1.00 78.50 89 ASP A N 1
ATOM 687 C CA . ASP A 1 89 ? 17.780 -5.351 -7.949 1.00 78.50 89 ASP A CA 1
ATOM 688 C C . ASP A 1 89 ? 17.198 -6.267 -6.847 1.00 78.50 89 ASP A C 1
ATOM 690 O O . ASP A 1 89 ? 15.981 -6.271 -6.624 1.00 78.50 89 ASP A O 1
ATOM 694 N N . PRO A 1 90 ? 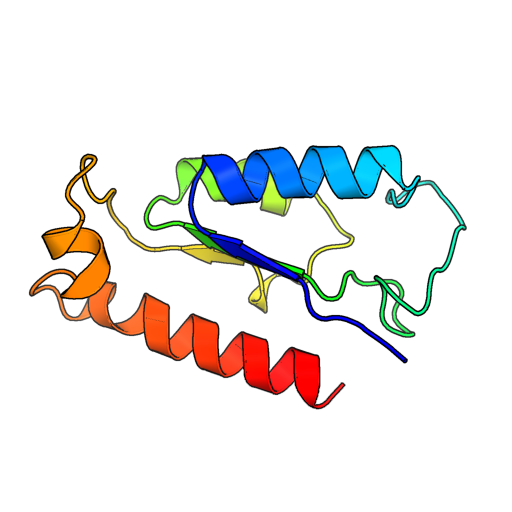18.030 -7.041 -6.124 1.00 70.94 90 PRO A N 1
ATOM 695 C CA . PRO A 1 90 ? 17.590 -7.853 -4.990 1.00 70.94 90 PRO A CA 1
ATOM 696 C C . PRO A 1 90 ? 16.844 -7.069 -3.899 1.00 70.94 90 PRO A C 1
ATOM 698 O O . PRO A 1 90 ? 15.969 -7.639 -3.251 1.00 70.94 90 PRO A O 1
ATOM 701 N N . GLN A 1 91 ? 17.147 -5.781 -3.706 1.00 66.31 91 GLN A N 1
ATOM 702 C CA . GLN A 1 91 ? 16.501 -4.931 -2.698 1.00 66.31 91 GLN A CA 1
ATOM 703 C C . GLN A 1 91 ? 15.059 -4.548 -3.085 1.00 66.31 91 GLN A C 1
ATOM 705 O O . GLN A 1 91 ? 14.232 -4.275 -2.216 1.00 66.31 91 GLN A O 1
ATOM 710 N N . GLU A 1 92 ? 14.731 -4.589 -4.379 1.00 70.94 92 GLU A N 1
ATOM 711 C CA . GLU A 1 92 ? 13.406 -4.282 -4.940 1.00 70.94 92 GLU A CA 1
ATOM 712 C C . GLU A 1 92 ? 12.488 -5.507 -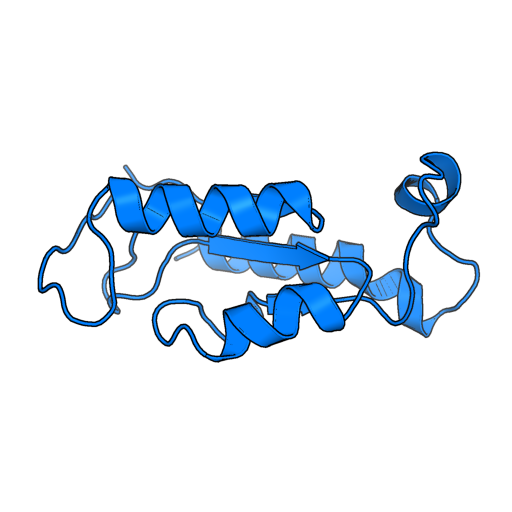5.031 1.00 70.94 92 GLU A C 1
ATOM 714 O O . GLU A 1 92 ? 11.260 -5.377 -5.017 1.00 70.94 92 GLU A O 1
ATOM 719 N N . LYS A 1 93 ? 13.069 -6.712 -5.087 1.00 65.38 93 LYS A N 1
ATOM 720 C CA . LYS A 1 93 ? 12.329 -7.980 -5.242 1.00 65.38 93 LYS A CA 1
ATOM 721 C C . LYS A 1 93 ? 11.438 -8.336 -4.051 1.00 65.38 93 LYS A C 1
ATOM 723 O O . LYS A 1 93 ? 10.590 -9.220 -4.156 1.00 65.38 93 LYS A O 1
ATOM 728 N N . ASP A 1 94 ? 11.593 -7.639 -2.934 1.00 83.94 94 ASP A N 1
ATOM 729 C CA . ASP A 1 94 ? 10.897 -7.957 -1.693 1.00 83.94 94 ASP A CA 1
ATOM 730 C C . ASP A 1 94 ? 9.527 -7.262 -1.554 1.00 83.94 94 ASP A C 1
ATOM 732 O O . ASP A 1 94 ? 8.741 -7.613 -0.679 1.00 83.94 94 ASP A O 1
ATOM 736 N N . ILE A 1 95 ? 9.177 -6.297 -2.419 1.00 90.38 95 ILE A N 1
ATOM 737 C CA . ILE A 1 95 ? 7.912 -5.549 -2.271 1.00 90.38 95 ILE A CA 1
ATOM 738 C C . ILE A 1 95 ? 6.676 -6.456 -2.373 1.00 90.38 95 ILE A C 1
ATOM 740 O O . ILE A 1 95 ? 5.745 -6.332 -1.574 1.00 90.38 95 ILE A O 1
ATOM 744 N N . LEU A 1 96 ? 6.680 -7.410 -3.311 1.00 90.94 96 LEU A N 1
ATOM 745 C CA . LEU A 1 96 ? 5.588 -8.366 -3.488 1.00 90.94 96 LEU A CA 1
ATOM 746 C C . LEU A 1 96 ? 5.477 -9.295 -2.277 1.00 90.94 96 LEU A C 1
ATOM 748 O O . LEU A 1 96 ? 4.386 -9.472 -1.742 1.00 90.94 96 LEU A O 1
ATOM 752 N N . GLN A 1 97 ? 6.598 -9.854 -1.816 1.00 92.38 97 GLN A N 1
ATOM 753 C CA . GLN A 1 97 ? 6.603 -10.794 -0.694 1.00 92.38 97 GLN A CA 1
ATOM 754 C C . GLN A 1 97 ? 6.187 -10.111 0.609 1.00 92.38 97 GLN A C 1
ATOM 756 O O . GLN A 1 97 ? 5.307 -10.617 1.306 1.00 92.38 97 GLN A O 1
ATOM 761 N N . LYS A 1 98 ? 6.712 -8.913 0.892 1.00 94.06 98 LYS A N 1
ATOM 762 C CA . LYS A 1 98 ? 6.240 -8.059 1.993 1.00 94.06 98 LYS A CA 1
ATOM 763 C C . LYS A 1 98 ? 4.736 -7.812 1.915 1.00 94.06 98 LYS A C 1
ATOM 765 O O . LYS A 1 98 ? 4.043 -7.953 2.920 1.00 94.06 98 LYS A O 1
ATOM 770 N N . THR A 1 99 ? 4.224 -7.491 0.726 1.00 95.62 99 THR A N 1
ATOM 771 C CA . THR A 1 99 ? 2.792 -7.232 0.522 1.00 95.62 99 THR A CA 1
ATOM 772 C C . THR A 1 99 ? 1.955 -8.473 0.807 1.00 95.62 99 THR A C 1
ATOM 774 O O . THR A 1 99 ? 1.008 -8.395 1.587 1.00 95.62 99 THR A O 1
ATOM 777 N N . LEU A 1 100 ? 2.328 -9.630 0.254 1.00 96.12 100 LEU A N 1
ATOM 778 C CA . LEU A 1 100 ? 1.632 -10.896 0.496 1.00 96.12 100 LEU A CA 1
ATOM 779 C C . LEU A 1 100 ? 1.633 -11.274 1.983 1.00 96.12 100 LEU A C 1
ATOM 781 O O . LEU A 1 100 ? 0.605 -11.699 2.512 1.00 96.12 100 LEU A O 1
ATOM 785 N N . GLN A 1 101 ? 2.751 -11.063 2.681 1.00 96.69 101 GLN A N 1
ATOM 786 C CA . GLN A 1 101 ? 2.838 -11.297 4.123 1.00 96.69 101 GLN A CA 1
ATOM 787 C C . GLN A 1 101 ? 1.916 -10.366 4.919 1.00 96.69 101 GLN A C 1
ATOM 789 O O . GLN A 1 101 ? 1.259 -10.820 5.856 1.00 96.69 101 GLN A O 1
ATOM 794 N N . SER A 1 102 ? 1.816 -9.086 4.553 1.00 97.12 102 SER A N 1
ATOM 795 C CA . SER A 1 102 ? 0.879 -8.163 5.206 1.00 97.12 102 SER A CA 1
ATOM 796 C C . SER A 1 102 ? -0.583 -8.501 4.900 1.00 97.12 102 SER A C 1
ATOM 798 O O . SER A 1 102 ? -1.403 -8.465 5.814 1.00 97.12 102 SER A O 1
ATOM 800 N N . VAL A 1 103 ? -0.913 -8.924 3.671 1.00 97.31 103 VAL A N 1
ATOM 801 C CA . VAL A 1 103 ? -2.267 -9.401 3.310 1.00 97.31 103 VAL A CA 1
ATOM 802 C C . VAL A 1 103 ? -2.661 -10.606 4.152 1.00 97.31 103 VAL A C 1
ATOM 804 O O . VAL A 1 103 ? -3.744 -10.613 4.742 1.00 97.31 103 VAL A O 1
ATOM 807 N N . ARG A 1 104 ? -1.771 -11.596 4.273 1.00 97.25 104 ARG A N 1
ATOM 808 C CA . ARG A 1 104 ? -1.988 -12.762 5.132 1.00 97.25 104 ARG A CA 1
ATOM 809 C C . ARG A 1 104 ? -2.259 -12.341 6.578 1.00 97.25 104 ARG A C 1
ATOM 811 O O . ARG A 1 104 ? -3.288 -12.708 7.134 1.00 97.25 104 ARG A O 1
ATOM 818 N N . LYS A 1 105 ? -1.382 -11.511 7.155 1.00 96.50 105 LYS A N 1
ATOM 819 C CA . LYS A 1 105 ? -1.509 -11.032 8.543 1.00 96.50 105 LYS A CA 1
ATOM 820 C C . LYS A 1 105 ? -2.772 -10.208 8.795 1.00 96.50 105 LYS A C 1
ATOM 822 O O . LYS A 1 105 ? -3.245 -10.176 9.922 1.00 96.50 105 LYS A O 1
ATOM 827 N N . GLU A 1 106 ? -3.294 -9.474 7.815 1.00 95.19 106 GLU A N 1
ATOM 828 C CA . GLU A 1 106 ? -4.576 -8.763 7.963 1.00 95.19 106 GLU A CA 1
ATOM 829 C C . GLU A 1 106 ? -5.787 -9.680 7.789 1.00 95.19 106 GLU A C 1
ATOM 831 O O . GLU A 1 106 ? -6.829 -9.412 8.380 1.00 95.19 106 GLU A O 1
ATOM 836 N N . SER A 1 107 ? -5.651 -10.759 7.017 1.00 93.75 107 SER A N 1
ATOM 837 C CA . SER A 1 107 ? -6.719 -11.744 6.806 1.00 93.75 107 SER A CA 1
ATOM 838 C C . SER A 1 107 ? -6.885 -12.693 7.997 1.00 93.75 107 SER A C 1
ATOM 840 O O . SER A 1 107 ? -7.994 -13.130 8.279 1.00 93.75 107 SER A O 1
ATOM 842 N N . GLU A 1 108 ? -5.791 -13.010 8.695 1.00 94.06 108 GLU A N 1
ATOM 843 C CA . GLU A 1 108 ? -5.776 -13.868 9.893 1.00 94.06 108 GLU A CA 1
ATOM 844 C C . GLU A 1 108 ? -6.157 -13.120 11.191 1.00 94.06 108 GLU A C 1
ATOM 846 O O . GLU A 1 108 ? -6.300 -13.751 12.236 1.00 94.06 108 GLU A O 1
ATOM 851 N N . ARG A 1 109 ? -6.301 -11.789 11.140 1.00 89.88 109 ARG A N 1
ATOM 852 C CA . ARG A 1 109 ? -6.754 -10.947 12.263 1.00 89.88 109 ARG A CA 1
ATOM 853 C C . ARG A 1 109 ? -8.269 -10.842 12.318 1.00 89.88 109 ARG A C 1
ATOM 855 O O . ARG A 1 109 ? -8.833 -10.823 13.425 1.00 89.88 109 ARG A O 1
#

Solvent-accessible surface area (backbone atoms only — not comparable to full-atom values): 6357 Å² total; per-residue (Å²): 125,69,52,78,46,80,25,58,37,65,68,33,44,52,52,50,52,55,48,38,54,72,76,52,52,51,95,86,46,90,61,83,46,63,45,53,27,46,98,85,68,30,41,36,49,34,40,37,26,41,31,51,75,67,53,54,66,54,72,72,43,82,38,50,49,73,84,27,59,43,57,36,84,57,70,50,84,94,34,66,64,45,63,72,74,45,58,96,46,78,85,50,63,46,50,64,57,54,47,54,53,40,52,49,59,60,71,77,103

Foldseek 3Di:
DEDAAEAEALVSLVVVVVVCVVVPLAPPDPDDDRHQADPVQAGSYAHEHQDPVSLVVVVPGPSHDPLSRAYHHDHPPPDPCCVVVPDPDPRTVCRVVSNVVSNVVSVVD

Radius of gyration: 14.31 Å; Cα contacts (8 Å, |Δi|>4): 146; chains: 1; bounding box: 36×26×36 Å